Protein AF-A0A1N7SQS9-F1 (afdb_monomer)

Radius of gyration: 31.77 Å; Cα contacts (8 Å, |Δi|>4): 1; chains: 1; bounding box: 89×44×88 Å

Structure (mmCIF, N/CA/C/O backbone):
data_AF-A0A1N7SQS9-F1
#
_entry.id   AF-A0A1N7SQS9-F1
#
loop_
_atom_site.group_PDB
_atom_site.id
_atom_site.type_symbol
_atom_site.label_atom_id
_atom_site.label_alt_id
_atom_site.label_comp_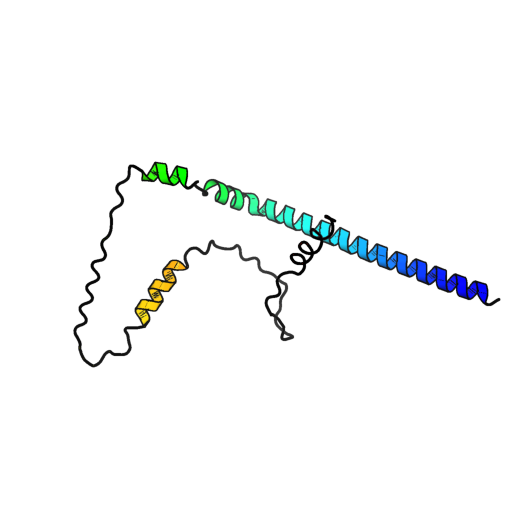id
_atom_site.label_asym_id
_atom_site.label_entity_id
_atom_site.label_seq_id
_atom_site.pdbx_PDB_ins_code
_atom_site.Cartn_x
_atom_site.Cartn_y
_atom_site.Cartn_z
_atom_site.occupancy
_atom_site.B_iso_or_equiv
_atom_site.auth_seq_id
_atom_site.auth_comp_id
_atom_site.auth_asym_id
_atom_site.auth_atom_id
_atom_site.pdbx_PDB_model_num
ATOM 1 N N . MET A 1 1 ? -30.488 -6.870 47.927 1.00 70.25 1 MET A N 1
ATOM 2 C CA . MET A 1 1 ? -29.745 -5.654 47.517 1.00 70.25 1 MET A CA 1
ATOM 3 C C . MET A 1 1 ? -28.521 -5.940 46.630 1.00 70.25 1 MET A C 1
ATOM 5 O O . MET A 1 1 ? -28.203 -5.108 45.796 1.00 70.25 1 MET A O 1
ATOM 9 N N . ASN A 1 2 ? -27.874 -7.112 46.713 1.00 85.62 2 ASN A N 1
ATOM 10 C CA . ASN A 1 2 ? -26.620 -7.387 45.982 1.00 85.62 2 ASN A CA 1
ATOM 11 C C . ASN A 1 2 ? -26.758 -7.688 44.471 1.00 85.62 2 ASN A C 1
ATOM 13 O O . ASN A 1 2 ? -25.789 -7.512 43.740 1.00 85.62 2 ASN A O 1
ATOM 17 N N . GLN A 1 3 ? -27.937 -8.098 43.983 1.00 90.88 3 GLN A N 1
ATOM 18 C CA . GLN A 1 3 ? -28.121 -8.464 42.565 1.00 90.88 3 GLN A CA 1
ATOM 19 C C . GLN A 1 3 ? -28.058 -7.272 41.594 1.00 90.88 3 GLN A C 1
ATOM 21 O O . GLN A 1 3 ? -27.537 -7.406 40.489 1.00 90.88 3 GLN A O 1
ATOM 26 N N . LEU A 1 4 ? -28.514 -6.089 42.017 1.00 93.19 4 LEU A N 1
ATOM 27 C CA . LEU A 1 4 ? -28.418 -4.867 41.207 1.00 93.19 4 LEU A CA 1
ATOM 28 C C . LEU A 1 4 ? -26.960 -4.463 40.955 1.00 93.19 4 LEU A C 1
ATOM 30 O O . LEU A 1 4 ? -26.598 -4.074 39.849 1.00 93.19 4 LEU A O 1
ATOM 34 N N . LEU A 1 5 ? -26.099 -4.603 41.967 1.00 94.12 5 LEU A N 1
ATOM 35 C CA . LEU A 1 5 ? -24.680 -4.269 41.844 1.00 94.12 5 LEU A CA 1
ATOM 36 C C . LEU A 1 5 ? -23.935 -5.244 40.928 1.00 94.12 5 LEU A C 1
ATOM 38 O O . LEU A 1 5 ? -23.046 -4.818 40.194 1.00 94.12 5 LEU A O 1
ATOM 42 N N . SER A 1 6 ? -24.279 -6.537 40.947 1.00 92.44 6 SER A N 1
ATOM 43 C CA . SER A 1 6 ? -23.692 -7.497 40.006 1.00 92.44 6 SER A CA 1
ATOM 44 C C . SER A 1 6 ? -24.125 -7.222 38.568 1.00 92.44 6 SER A C 1
ATOM 46 O O . SER A 1 6 ? -23.278 -7.265 37.683 1.00 92.44 6 SER A O 1
ATOM 48 N N . GLN A 1 7 ? -25.398 -6.875 38.346 1.00 92.94 7 GLN A N 1
ATOM 49 C CA . GLN A 1 7 ? -25.906 -6.525 37.015 1.00 92.94 7 GLN A CA 1
ATOM 50 C C . GLN A 1 7 ? -25.231 -5.264 36.471 1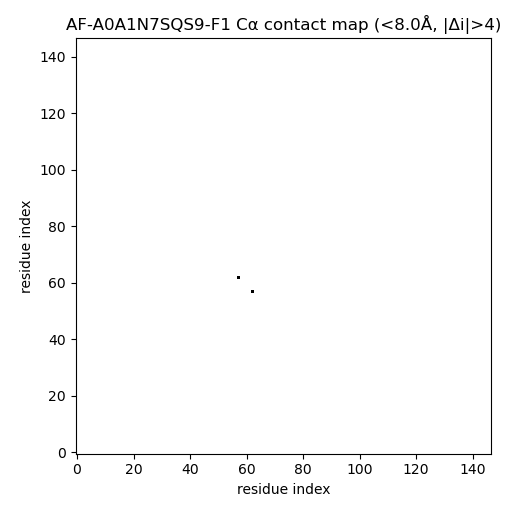.00 92.94 7 GLN A C 1
ATOM 52 O O . GLN A 1 7 ? -24.740 -5.251 35.350 1.00 92.94 7 GLN A O 1
ATOM 57 N N . LEU A 1 8 ? -25.107 -4.217 37.287 1.00 95.38 8 LEU A N 1
ATOM 58 C CA . LEU A 1 8 ? -24.442 -2.991 36.854 1.00 95.38 8 LEU A CA 1
ATOM 59 C C . LEU A 1 8 ? -22.968 -3.240 36.492 1.00 95.38 8 LEU A C 1
ATOM 61 O O . LEU A 1 8 ? -22.476 -2.723 35.492 1.00 95.38 8 LEU A O 1
ATOM 65 N N . LYS A 1 9 ? -22.271 -4.097 37.248 1.00 94.12 9 LYS A N 1
ATOM 66 C CA . LYS A 1 9 ? -20.904 -4.515 36.908 1.00 94.12 9 LYS A CA 1
ATOM 67 C C . LYS A 1 9 ? -20.851 -5.244 35.566 1.00 94.12 9 LYS A C 1
ATOM 69 O O . LYS A 1 9 ? -20.016 -4.889 34.741 1.00 94.12 9 LYS A O 1
ATOM 74 N N . THR A 1 10 ? -21.743 -6.201 35.308 1.00 95.94 10 THR A N 1
ATOM 75 C CA . THR A 1 10 ? -21.758 -6.906 34.017 1.00 95.94 10 THR A CA 1
ATOM 76 C C . THR A 1 10 ? -22.046 -5.961 32.854 1.00 95.94 10 THR A C 1
ATOM 78 O O . THR A 1 10 ? -21.322 -5.999 31.860 1.00 95.94 10 THR A O 1
ATOM 81 N N . GLU A 1 11 ? -23.007 -5.049 33.005 1.00 95.69 11 GLU A N 1
ATOM 82 C CA . GLU A 1 11 ? -23.332 -4.049 31.980 1.00 95.69 11 GLU A CA 1
ATOM 83 C C . GLU A 1 11 ? -22.138 -3.124 31.690 1.00 95.69 11 GLU A C 1
ATOM 85 O O . GLU A 1 11 ? -21.767 -2.926 30.534 1.00 95.69 11 GLU A O 1
ATOM 90 N N . THR A 1 12 ? -21.452 -2.621 32.724 1.00 97.12 12 THR A N 1
ATOM 91 C CA . THR A 1 12 ? -20.251 -1.781 32.529 1.00 97.12 12 THR A CA 1
ATOM 92 C C . THR A 1 12 ? -19.118 -2.529 31.826 1.00 97.12 12 THR A C 1
ATOM 94 O O . THR A 1 12 ? -18.466 -1.966 30.948 1.00 97.12 12 THR A O 1
ATOM 97 N N . THR A 1 13 ? -18.906 -3.812 32.141 1.00 96.94 13 THR A N 1
ATOM 98 C CA . THR A 1 13 ? -17.895 -4.627 31.449 1.00 96.94 13 THR A CA 1
ATOM 99 C C . THR A 1 13 ? -18.273 -4.921 29.998 1.00 96.94 13 THR A C 1
ATOM 101 O O . THR A 1 13 ? -17.408 -4.879 29.124 1.00 96.94 13 THR A O 1
ATOM 104 N N . ALA A 1 14 ? -19.556 -5.168 29.719 1.00 96.94 14 ALA A N 1
ATOM 105 C CA . ALA A 1 14 ? -20.051 -5.381 28.364 1.00 96.94 14 ALA A CA 1
ATOM 106 C C . ALA A 1 14 ? -19.885 -4.116 27.510 1.00 96.94 14 ALA A C 1
ATOM 108 O O . ALA A 1 14 ? -19.424 -4.195 26.369 1.00 96.94 14 ALA A O 1
ATOM 109 N N . LEU A 1 15 ? -20.179 -2.948 28.089 1.00 97.31 15 LEU A N 1
ATOM 110 C CA . LEU A 1 15 ? -19.967 -1.658 27.443 1.00 97.31 15 LEU A CA 1
ATOM 111 C C . LEU A 1 15 ? -18.484 -1.405 27.155 1.00 97.31 15 LEU A C 1
ATOM 113 O O . LEU A 1 15 ? -18.143 -1.034 26.033 1.00 97.31 15 LEU A O 1
ATOM 117 N N . GLN A 1 16 ? -17.599 -1.645 28.126 1.00 97.44 16 GLN A N 1
ATOM 118 C CA . GLN A 1 16 ? -16.161 -1.464 27.923 1.00 97.44 16 GLN A CA 1
ATOM 119 C C . GLN A 1 16 ? -15.647 -2.344 26.778 1.00 97.44 16 GLN A C 1
ATOM 121 O O . GLN A 1 16 ? -14.945 -1.871 25.887 1.00 97.44 16 GLN A O 1
ATOM 126 N N . LEU A 1 17 ? -16.083 -3.603 26.737 1.00 97.75 17 LEU A N 1
ATOM 127 C CA . LEU A 1 17 ? -15.722 -4.539 25.679 1.00 97.75 17 LEU A CA 1
ATOM 128 C C . LEU A 1 17 ? -16.246 -4.094 24.302 1.00 97.75 17 LEU A C 1
ATOM 130 O O . LEU A 1 17 ? -15.566 -4.279 23.291 1.00 97.75 17 LEU A O 1
ATOM 134 N N . ALA A 1 18 ? -17.438 -3.495 24.240 1.00 97.75 18 ALA A N 1
ATOM 135 C CA . ALA A 1 18 ? -17.975 -2.925 23.007 1.00 97.75 18 ALA A CA 1
ATOM 136 C C . ALA A 1 18 ? -17.167 -1.703 22.535 1.00 97.75 18 ALA A C 1
ATOM 138 O O . ALA A 1 18 ? -16.866 -1.594 21.344 1.00 97.75 18 ALA A O 1
ATOM 139 N N . ILE A 1 19 ? -16.764 -0.826 23.459 1.00 98.25 19 ILE A N 1
ATOM 140 C CA . ILE A 1 19 ? -15.915 0.338 23.169 1.00 98.25 19 ILE A CA 1
ATOM 141 C C . ILE A 1 19 ? -14.556 -0.116 22.634 1.00 98.25 19 ILE A C 1
ATOM 143 O O . ILE A 1 19 ? -14.115 0.377 21.597 1.00 98.25 19 ILE A O 1
ATOM 147 N N . ASP A 1 20 ? -13.919 -1.091 23.280 1.00 98.12 20 ASP A N 1
ATOM 148 C CA . ASP A 1 20 ? -12.607 -1.589 22.866 1.00 98.12 20 ASP A CA 1
ATOM 149 C C . ASP A 1 20 ? -12.656 -2.186 21.452 1.00 98.12 20 ASP A C 1
ATOM 151 O O . ASP A 1 20 ? -11.792 -1.900 20.617 1.00 98.12 20 ASP A O 1
ATOM 155 N N . LYS A 1 21 ? -13.715 -2.947 21.137 1.00 98.12 21 LYS A N 1
ATOM 156 C CA . LYS A 1 21 ? -13.961 -3.473 19.784 1.00 98.12 21 LYS A CA 1
ATOM 157 C C . LYS A 1 21 ? -14.160 -2.363 18.757 1.00 98.12 21 LYS A C 1
ATOM 159 O O . LYS A 1 21 ? -13.592 -2.434 17.668 1.00 98.12 21 LYS A O 1
ATOM 164 N N . TYR A 1 22 ? -14.948 -1.344 19.092 1.00 98.19 22 TYR A N 1
ATOM 165 C CA . TYR A 1 22 ? -15.185 -0.210 18.204 1.00 98.19 22 TYR A CA 1
ATOM 166 C C . TYR A 1 22 ? -13.893 0.560 17.922 1.00 98.19 22 TYR A C 1
ATOM 168 O O . TYR A 1 22 ? -13.568 0.827 16.767 1.00 98.19 22 TYR A O 1
ATOM 176 N N . VAL A 1 23 ? -13.114 0.866 18.962 1.00 98.19 23 VAL A N 1
ATOM 177 C CA . VAL A 1 23 ? -11.842 1.582 18.827 1.00 98.19 23 VAL A CA 1
ATOM 178 C C . VAL A 1 23 ? -10.837 0.766 18.013 1.00 98.19 23 VAL A C 1
ATOM 180 O O . VAL A 1 23 ? -10.132 1.340 17.183 1.00 98.19 23 VAL A O 1
ATOM 183 N N . ALA A 1 24 ? -10.775 -0.555 18.205 1.00 98.00 24 ALA A N 1
ATOM 184 C CA . ALA A 1 24 ? -9.933 -1.432 17.394 1.00 98.00 24 ALA A CA 1
ATOM 185 C C . ALA A 1 24 ? -10.330 -1.384 15.908 1.00 98.00 24 ALA A C 1
ATOM 187 O O . ALA A 1 24 ? -9.487 -1.105 15.056 1.00 98.00 24 ALA A O 1
ATOM 188 N N . ALA A 1 25 ? -11.620 -1.546 15.600 1.00 97.88 25 ALA A N 1
ATOM 189 C CA . ALA A 1 25 ? -12.119 -1.484 14.227 1.00 97.88 25 ALA A CA 1
ATOM 190 C C . ALA A 1 25 ? -11.904 -0.103 13.578 1.00 97.88 25 ALA A C 1
ATOM 192 O O . ALA A 1 25 ? -11.536 -0.014 12.406 1.00 97.88 25 ALA A O 1
ATOM 193 N N . ALA A 1 26 ? -12.089 0.979 14.338 1.00 98.06 26 ALA A N 1
ATOM 194 C CA . ALA A 1 26 ? -11.857 2.338 13.863 1.00 98.06 26 ALA A CA 1
ATOM 195 C C . ALA A 1 26 ? -10.377 2.572 13.525 1.00 98.06 26 ALA A C 1
ATOM 197 O O . ALA A 1 26 ? -10.066 3.113 12.463 1.00 98.06 26 ALA A O 1
ATOM 198 N N . LYS A 1 27 ? -9.453 2.120 14.384 1.00 98.12 27 LYS A N 1
ATOM 199 C CA . LYS A 1 27 ? -8.007 2.195 14.121 1.00 98.12 27 LYS A CA 1
ATOM 200 C C . LYS A 1 27 ? -7.631 1.450 12.843 1.00 98.12 27 LYS A C 1
ATOM 202 O O . LYS A 1 27 ? -6.920 2.012 12.012 1.00 98.12 27 LYS A O 1
ATOM 207 N N . ASP A 1 28 ? -8.154 0.242 12.656 1.00 97.94 28 ASP A N 1
ATOM 208 C CA . ASP A 1 28 ? -7.906 -0.547 11.447 1.00 97.94 28 ASP A CA 1
ATOM 209 C C . ASP A 1 28 ? -8.454 0.141 10.191 1.00 97.94 28 ASP A C 1
ATOM 211 O O . ASP A 1 28 ? -7.796 0.154 9.149 1.00 97.94 28 ASP A O 1
ATOM 215 N N . HIS A 1 29 ? -9.644 0.743 10.276 1.00 97.94 29 HIS A N 1
ATOM 216 C CA . HIS A 1 29 ? -10.239 1.488 9.169 1.00 97.94 29 HIS A CA 1
ATOM 217 C C . HIS A 1 29 ? -9.379 2.696 8.778 1.00 97.94 29 HIS A C 1
ATOM 219 O O . HIS A 1 29 ? -9.004 2.832 7.615 1.00 97.94 29 HIS A O 1
ATOM 225 N N . PHE A 1 30 ? -9.019 3.554 9.736 1.00 97.94 30 PHE A N 1
ATOM 226 C CA . PHE A 1 30 ? -8.201 4.735 9.448 1.00 97.94 30 PHE A CA 1
ATOM 227 C C . PHE A 1 30 ? -6.781 4.375 9.004 1.00 97.94 30 PHE A C 1
ATOM 229 O O . PHE A 1 30 ? -6.228 5.069 8.153 1.00 97.94 30 PHE A O 1
ATOM 236 N N . GLY A 1 31 ? -6.218 3.270 9.503 1.00 97.56 31 GLY A N 1
ATOM 237 C CA . GLY A 1 31 ? -4.961 2.721 8.996 1.00 97.56 31 GLY A CA 1
ATOM 238 C C . GLY A 1 31 ? -5.048 2.394 7.504 1.00 97.56 31 GLY A C 1
ATOM 239 O O . GLY A 1 31 ? -4.244 2.888 6.718 1.00 97.56 31 GLY A O 1
ATOM 240 N N . LYS A 1 32 ? -6.089 1.658 7.093 1.00 97.69 32 LYS A N 1
ATOM 241 C CA . LYS A 1 32 ? -6.323 1.321 5.679 1.00 97.69 32 LYS A CA 1
ATOM 242 C C . LYS A 1 32 ? -6.546 2.556 4.808 1.00 97.69 32 LYS A C 1
ATOM 244 O O . LYS A 1 32 ? -6.023 2.605 3.701 1.00 97.69 32 LYS A O 1
ATOM 249 N N . VAL A 1 33 ? -7.295 3.551 5.290 1.00 98.12 33 VAL A N 1
ATOM 250 C CA . VAL A 1 33 ? -7.497 4.808 4.548 1.00 98.12 33 VAL A CA 1
ATOM 251 C C . VAL A 1 33 ? -6.168 5.536 4.346 1.00 98.12 33 VAL A C 1
ATOM 253 O O . VAL A 1 33 ? -5.853 5.918 3.223 1.00 98.12 33 VAL A O 1
ATOM 256 N N . ALA A 1 34 ? -5.350 5.654 5.395 1.00 97.94 34 ALA A N 1
ATOM 257 C CA . ALA A 1 34 ? -4.038 6.287 5.293 1.00 97.94 34 ALA A CA 1
ATOM 258 C C . ALA A 1 34 ? -3.108 5.547 4.318 1.00 97.94 34 ALA A C 1
ATOM 260 O O . ALA A 1 34 ? -2.373 6.185 3.564 1.00 97.94 34 ALA A O 1
ATOM 261 N N . ASP A 1 35 ? -3.147 4.214 4.296 1.00 97.19 35 ASP A N 1
ATOM 262 C CA . ASP A 1 35 ? -2.356 3.416 3.357 1.00 97.19 35 ASP A CA 1
ATOM 263 C C . ASP A 1 35 ? -2.832 3.589 1.907 1.00 97.19 35 ASP A C 1
ATOM 265 O O . ASP A 1 35 ? -2.008 3.733 1.002 1.00 97.19 35 ASP A O 1
ATOM 269 N N . ILE A 1 36 ? -4.146 3.664 1.676 1.00 97.50 36 ILE A N 1
ATOM 270 C CA . ILE A 1 36 ? -4.710 3.987 0.357 1.00 97.50 36 ILE A CA 1
ATOM 271 C C . ILE A 1 36 ? -4.254 5.375 -0.098 1.00 97.50 36 ILE A C 1
ATOM 273 O O . ILE A 1 36 ? -3.845 5.542 -1.247 1.00 97.50 36 ILE A O 1
ATOM 277 N N . ASP A 1 37 ? -4.291 6.370 0.784 1.00 97.75 37 ASP A N 1
ATOM 278 C CA . ASP A 1 37 ? -3.890 7.731 0.433 1.00 97.75 37 ASP A CA 1
ATOM 279 C C . ASP A 1 37 ? -2.387 7.834 0.152 1.00 97.75 37 ASP A C 1
ATOM 281 O O . ASP A 1 37 ? -1.986 8.509 -0.798 1.00 97.75 37 ASP A O 1
ATOM 285 N N . ARG A 1 38 ? -1.549 7.085 0.879 1.00 96.50 38 ARG A N 1
ATOM 286 C CA . ARG A 1 38 ? -0.120 6.943 0.553 1.00 96.50 38 ARG A CA 1
ATOM 287 C C . ARG A 1 38 ? 0.094 6.342 -0.832 1.00 96.50 38 ARG A C 1
ATOM 289 O O . ARG A 1 38 ? 0.902 6.872 -1.588 1.00 96.50 38 ARG A O 1
ATOM 296 N N . LEU A 1 39 ? -0.633 5.278 -1.185 1.00 96.31 39 LEU A N 1
ATOM 297 C CA . LEU A 1 39 ? -0.547 4.670 -2.518 1.00 96.31 39 LEU A CA 1
ATOM 298 C C . LEU A 1 39 ? -0.983 5.650 -3.610 1.00 96.31 39 LEU A C 1
ATOM 300 O O . LEU A 1 39 ? -0.326 5.752 -4.643 1.00 96.31 39 LEU A O 1
ATOM 304 N N . ARG A 1 40 ? -2.053 6.413 -3.371 1.00 96.88 40 ARG A N 1
ATOM 305 C CA . ARG A 1 40 ? -2.525 7.443 -4.305 1.00 96.88 40 ARG A CA 1
ATOM 306 C C . ARG A 1 40 ? -1.474 8.521 -4.543 1.00 96.88 40 ARG A C 1
ATOM 308 O O . ARG A 1 40 ? -1.227 8.869 -5.694 1.00 96.88 40 ARG A O 1
ATOM 315 N N . ILE A 1 41 ? -0.852 9.027 -3.478 1.00 97.56 41 ILE A N 1
ATOM 316 C CA . ILE A 1 41 ? 0.226 10.018 -3.582 1.00 97.56 41 ILE A CA 1
ATOM 317 C C . ILE A 1 41 ? 1.425 9.413 -4.316 1.00 97.56 41 ILE A C 1
ATOM 319 O O . ILE A 1 41 ? 1.912 10.012 -5.267 1.00 97.56 41 ILE A O 1
ATOM 323 N N . HIS A 1 42 ? 1.839 8.194 -3.960 1.00 96.94 42 HIS A N 1
ATOM 324 C CA . HIS A 1 42 ? 2.966 7.523 -4.603 1.00 96.94 42 HIS A CA 1
ATOM 325 C C . HIS A 1 42 ? 2.767 7.371 -6.113 1.00 96.94 42 HIS A C 1
ATOM 327 O O . HIS A 1 42 ? 3.646 7.744 -6.888 1.00 96.94 42 HIS A O 1
ATOM 333 N N . VAL A 1 43 ? 1.598 6.887 -6.540 1.00 95.94 43 VAL A N 1
ATOM 334 C CA . VAL A 1 43 ? 1.277 6.746 -7.965 1.00 95.94 43 VAL A CA 1
ATOM 335 C C . VAL A 1 43 ? 1.237 8.105 -8.654 1.00 95.94 43 VAL A C 1
ATOM 337 O O . VAL A 1 43 ? 1.758 8.232 -9.757 1.00 95.94 43 VAL A O 1
ATOM 340 N N . LYS A 1 44 ? 0.663 9.129 -8.014 1.00 96.81 44 LYS A N 1
ATOM 341 C CA . LYS A 1 44 ? 0.595 10.482 -8.575 1.00 96.81 44 LYS A CA 1
ATOM 342 C C . LYS A 1 44 ? 1.986 11.085 -8.783 1.00 96.81 44 LYS A C 1
ATOM 344 O O . LYS A 1 44 ? 2.260 11.595 -9.865 1.00 96.81 44 LYS A O 1
ATOM 349 N N . ASP A 1 45 ? 2.853 10.997 -7.780 1.00 96.38 45 ASP A N 1
ATOM 350 C CA . ASP A 1 45 ? 4.197 11.578 -7.824 1.00 96.38 45 ASP A CA 1
ATOM 351 C C . ASP A 1 45 ? 5.129 10.803 -8.769 1.00 96.38 45 ASP A C 1
ATOM 353 O O . ASP A 1 45 ? 6.074 11.371 -9.311 1.00 96.38 45 ASP A O 1
ATOM 357 N N . ASN A 1 46 ? 4.847 9.515 -9.010 1.00 95.25 46 ASN A N 1
ATOM 358 C CA . ASN A 1 46 ? 5.691 8.636 -9.824 1.00 95.25 46 ASN A CA 1
ATOM 359 C C . ASN A 1 46 ? 5.082 8.252 -11.181 1.00 95.25 46 ASN A C 1
ATOM 361 O O . ASN A 1 46 ? 5.651 7.422 -11.890 1.00 95.25 46 ASN A O 1
ATOM 365 N N . ILE A 1 47 ? 3.965 8.865 -11.591 1.00 94.56 47 ILE A N 1
ATOM 366 C CA . ILE A 1 47 ? 3.268 8.475 -12.825 1.00 94.56 47 ILE A CA 1
ATOM 367 C C . ILE A 1 47 ? 4.164 8.604 -14.060 1.00 94.56 47 ILE A C 1
ATOM 369 O O . ILE A 1 47 ? 4.153 7.727 -14.918 1.00 94.56 47 ILE A O 1
ATOM 373 N N . ILE A 1 48 ? 4.998 9.647 -14.126 1.00 93.56 48 ILE A N 1
ATOM 374 C CA . ILE A 1 48 ? 5.918 9.864 -15.249 1.00 93.56 48 ILE A CA 1
ATOM 375 C C . ILE A 1 48 ? 6.974 8.757 -15.321 1.00 93.56 48 ILE A C 1
ATOM 377 O O . ILE A 1 48 ? 7.247 8.266 -16.414 1.00 93.56 48 ILE A O 1
ATOM 381 N N . TYR A 1 49 ? 7.512 8.310 -14.183 1.00 92.62 49 TYR A N 1
ATOM 382 C CA . TYR A 1 49 ? 8.483 7.212 -14.150 1.00 92.62 49 TYR A CA 1
ATOM 383 C C . TYR A 1 49 ? 7.866 5.901 -14.635 1.00 92.62 49 TYR A C 1
ATOM 385 O O . TYR A 1 49 ? 8.484 5.184 -15.420 1.00 92.62 49 TYR A O 1
ATOM 393 N N . TYR A 1 50 ? 6.627 5.608 -14.236 1.00 93.12 50 TYR A N 1
ATOM 394 C CA . TYR A 1 50 ? 5.924 4.426 -14.733 1.00 93.12 50 TYR A CA 1
ATOM 395 C C . TYR A 1 50 ? 5.643 4.507 -16.232 1.00 93.12 50 TYR A C 1
ATOM 397 O O . TYR A 1 50 ? 5.851 3.526 -16.940 1.00 93.12 50 TYR A O 1
ATOM 405 N N . MET A 1 51 ? 5.235 5.672 -16.739 1.00 91.06 51 MET A N 1
ATOM 406 C CA . MET A 1 51 ? 5.006 5.859 -18.175 1.00 91.06 51 MET A CA 1
ATOM 407 C C . MET A 1 51 ? 6.297 5.684 -18.978 1.00 91.06 51 MET A C 1
ATOM 409 O O . MET A 1 51 ? 6.305 4.960 -19.968 1.00 91.06 51 MET A O 1
ATOM 413 N N . GLN A 1 52 ? 7.408 6.264 -18.520 1.00 91.50 52 GLN A N 1
ATOM 414 C CA . GLN A 1 52 ? 8.720 6.073 -19.143 1.00 91.50 52 GLN A CA 1
ATOM 415 C C . GLN A 1 52 ? 9.161 4.605 -19.120 1.00 91.50 52 GLN A C 1
ATOM 417 O O . GLN A 1 52 ? 9.691 4.116 -20.115 1.00 91.50 52 GLN A O 1
ATOM 422 N N . ALA A 1 53 ? 8.910 3.876 -18.030 1.00 91.38 53 ALA A N 1
ATOM 423 C CA . ALA A 1 53 ? 9.229 2.452 -17.946 1.00 91.38 53 ALA A CA 1
ATOM 424 C C . ALA A 1 53 ? 8.397 1.618 -18.934 1.00 91.38 53 ALA A C 1
ATOM 426 O O . ALA A 1 53 ? 8.934 0.738 -19.596 1.00 91.38 53 ALA A O 1
ATOM 427 N N . ILE A 1 54 ? 7.108 1.930 -19.096 1.00 88.69 54 ILE A N 1
ATOM 428 C CA . ILE A 1 54 ? 6.238 1.260 -20.074 1.00 88.69 54 ILE A CA 1
ATOM 429 C C . ILE A 1 54 ? 6.679 1.586 -21.502 1.00 88.69 54 ILE A C 1
ATOM 431 O O . ILE A 1 54 ? 6.720 0.703 -22.349 1.00 88.69 54 ILE A O 1
ATOM 435 N N . TRP A 1 55 ? 7.034 2.838 -21.782 1.00 88.44 55 TRP A N 1
ATOM 436 C CA . TRP A 1 55 ? 7.436 3.255 -23.127 1.00 88.44 55 TRP A CA 1
ATOM 437 C C . TRP A 1 55 ? 8.830 2.783 -23.527 1.00 88.44 55 TRP A C 1
ATOM 439 O O . TRP A 1 55 ? 9.093 2.597 -24.710 1.00 88.44 55 TRP A O 1
ATOM 449 N N . THR A 1 56 ? 9.725 2.580 -22.564 1.00 86.50 56 THR A N 1
ATOM 450 C CA . THR A 1 56 ? 11.037 1.965 -22.816 1.00 86.50 56 THR A CA 1
ATOM 451 C C . THR A 1 56 ? 10.964 0.440 -22.859 1.00 86.50 56 THR A C 1
ATOM 453 O O . THR A 1 56 ? 11.899 -0.199 -23.347 1.00 86.50 56 THR A O 1
ATOM 456 N N . TYR A 1 57 ? 9.866 -0.155 -22.384 1.00 89.44 57 TYR A N 1
ATOM 457 C CA . TYR A 1 57 ? 9.653 -1.590 -22.454 1.00 89.44 57 TYR A CA 1
ATOM 458 C C . TYR A 1 57 ? 9.347 -2.017 -23.890 1.00 89.44 57 TYR A C 1
ATOM 460 O O . TYR A 1 57 ? 8.243 -1.857 -24.405 1.00 89.44 57 TYR A O 1
ATOM 468 N N . GLU A 1 58 ? 10.353 -2.587 -24.537 1.00 86.62 58 GLU A N 1
ATOM 469 C CA . GLU A 1 58 ? 10.223 -3.179 -25.858 1.00 86.62 58 GLU A CA 1
ATOM 470 C C . GLU A 1 58 ? 9.875 -4.673 -25.740 1.00 86.62 58 GLU A C 1
ATOM 472 O O . GLU A 1 58 ? 10.643 -5.425 -25.124 1.00 86.62 58 GLU A O 1
ATOM 477 N N . PRO A 1 59 ? 8.769 -5.138 -26.351 1.00 86.88 59 PRO A N 1
ATOM 478 C CA . PRO A 1 59 ? 8.458 -6.558 -26.438 1.00 86.88 59 PRO A CA 1
ATOM 479 C C . PRO A 1 59 ? 9.585 -7.336 -27.140 1.00 86.88 59 PRO A C 1
ATOM 481 O O . PRO A 1 59 ? 10.144 -6.853 -28.130 1.00 86.88 59 PRO A O 1
ATOM 484 N N . PRO A 1 60 ? 9.910 -8.559 -26.686 1.00 80.56 60 PRO A N 1
ATOM 485 C CA . PRO A 1 60 ? 10.994 -9.357 -27.264 1.00 80.56 60 PRO A CA 1
ATOM 486 C C . PRO A 1 60 ? 10.796 -9.626 -28.764 1.00 80.56 60 PRO A C 1
ATOM 488 O O . PRO A 1 60 ? 11.772 -9.630 -29.510 1.00 80.56 60 PRO A O 1
ATOM 491 N N . ASP A 1 61 ? 9.549 -9.750 -29.218 1.00 87.75 61 ASP A N 1
ATOM 492 C CA . ASP A 1 61 ? 9.216 -9.971 -30.628 1.00 87.75 61 ASP A CA 1
ATOM 493 C C . ASP A 1 61 ? 9.556 -8.749 -31.495 1.00 87.75 61 ASP A C 1
ATOM 495 O O . ASP A 1 61 ? 10.136 -8.879 -32.571 1.00 87.75 61 ASP A O 1
ATOM 499 N N . GLN A 1 62 ? 9.283 -7.537 -31.000 1.00 86.94 62 GLN A N 1
ATOM 500 C CA . GLN A 1 62 ? 9.653 -6.295 -31.687 1.00 86.94 62 GLN A CA 1
ATOM 501 C C . GLN A 1 62 ? 11.176 -6.142 -31.775 1.00 86.94 62 GLN A C 1
ATOM 503 O O . GLN A 1 62 ? 11.711 -5.761 -32.820 1.00 86.94 62 GLN A O 1
ATOM 508 N N . ARG A 1 63 ? 11.886 -6.511 -30.702 1.00 85.81 63 ARG A N 1
ATOM 509 C CA . ARG A 1 63 ? 13.349 -6.551 -30.691 1.00 85.81 63 ARG A CA 1
ATOM 510 C C . ARG A 1 63 ? 13.891 -7.558 -31.709 1.00 85.81 63 ARG A C 1
ATOM 512 O O . ARG A 1 63 ? 14.850 -7.233 -32.406 1.00 85.81 63 ARG A O 1
ATOM 519 N N . TYR A 1 64 ? 13.288 -8.744 -31.801 1.00 86.00 64 TYR A N 1
ATOM 520 C CA . TYR A 1 64 ? 13.668 -9.787 -32.755 1.00 86.00 64 TYR A CA 1
ATOM 521 C C . TYR A 1 64 ? 13.537 -9.302 -34.199 1.00 86.00 64 TYR A C 1
ATOM 523 O O . TYR A 1 64 ? 14.505 -9.384 -34.948 1.00 86.00 64 TYR A O 1
ATOM 531 N N . PHE A 1 65 ? 12.400 -8.706 -34.574 1.00 87.88 65 PHE A N 1
ATOM 532 C CA . PHE A 1 65 ? 12.209 -8.199 -35.937 1.00 87.88 65 PHE A CA 1
ATOM 533 C C . PHE A 1 65 ? 13.208 -7.108 -36.314 1.00 87.88 65 PHE A C 1
ATOM 535 O O . PHE A 1 65 ? 13.640 -7.045 -37.461 1.00 87.88 65 PHE A O 1
ATOM 542 N N . ARG A 1 66 ? 13.625 -6.278 -35.353 1.00 87.25 66 ARG A N 1
ATOM 543 C CA . ARG A 1 66 ? 14.657 -5.265 -35.595 1.00 87.25 66 ARG A CA 1
ATOM 544 C C . ARG A 1 66 ? 16.042 -5.875 -35.835 1.00 87.25 66 ARG A C 1
ATOM 546 O O . ARG A 1 66 ? 16.820 -5.299 -36.582 1.00 87.25 66 ARG A O 1
ATOM 553 N N . LEU A 1 67 ? 16.363 -6.993 -35.186 1.00 89.38 67 LEU A N 1
ATOM 554 C CA . LEU A 1 67 ? 17.667 -7.664 -35.281 1.00 89.38 67 LEU A CA 1
ATOM 555 C C . LEU A 1 67 ? 17.729 -8.729 -36.381 1.00 89.38 67 LEU A C 1
ATOM 557 O O . LEU A 1 67 ? 18.820 -9.181 -36.701 1.00 89.38 67 LEU A O 1
ATOM 561 N N . TYR A 1 68 ? 16.588 -9.135 -36.938 1.00 90.31 68 TYR A N 1
ATOM 562 C CA . TYR A 1 68 ? 16.498 -10.270 -37.857 1.00 90.31 68 TYR A CA 1
ATOM 563 C C . TYR A 1 68 ? 17.384 -10.127 -39.104 1.00 90.31 68 TYR A C 1
ATOM 565 O O . TYR A 1 68 ? 17.943 -11.117 -39.559 1.00 90.31 68 TYR A O 1
ATOM 573 N N . ASP A 1 69 ? 17.529 -8.906 -39.622 1.00 88.94 69 ASP A N 1
ATOM 574 C CA . ASP A 1 69 ? 18.274 -8.616 -40.858 1.00 88.94 69 ASP A CA 1
ATOM 575 C C . ASP A 1 69 ? 19.607 -7.887 -40.590 1.00 88.94 69 ASP A C 1
ATOM 577 O O . ASP A 1 69 ? 20.201 -7.282 -41.479 1.00 88.94 69 ASP A O 1
ATOM 581 N N . ILE A 1 70 ? 20.060 -7.881 -39.330 1.00 90.75 70 ILE A N 1
ATOM 582 C CA . ILE A 1 70 ? 21.311 -7.238 -38.920 1.00 90.75 70 ILE A CA 1
ATOM 583 C C . ILE A 1 70 ? 22.341 -8.325 -38.609 1.00 90.75 70 ILE A C 1
ATOM 585 O O . ILE A 1 70 ? 22.210 -9.048 -37.621 1.00 90.75 70 ILE A O 1
ATOM 589 N N . ASP A 1 71 ? 23.409 -8.387 -39.406 1.00 87.06 71 ASP A N 1
ATOM 590 C CA . ASP A 1 71 ? 24.559 -9.250 -39.130 1.00 87.06 71 ASP A CA 1
ATOM 591 C C . ASP A 1 71 ? 25.269 -8.799 -37.844 1.00 87.06 71 ASP A C 1
ATOM 593 O O . ASP A 1 71 ? 25.866 -7.720 -37.771 1.00 87.06 71 ASP A O 1
ATOM 597 N N . VAL A 1 72 ? 25.204 -9.632 -36.802 1.00 81.75 72 VAL A N 1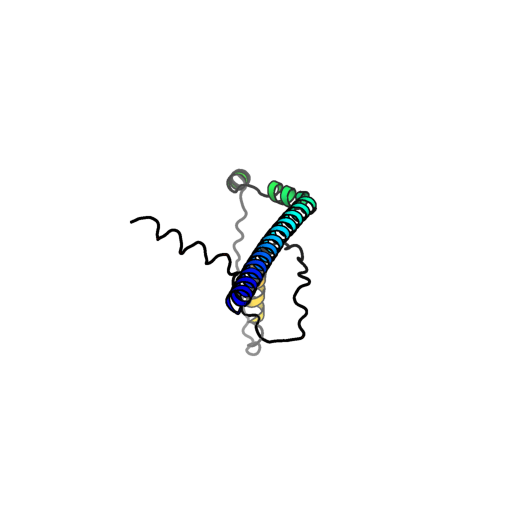
ATOM 598 C CA . VAL A 1 72 ? 25.867 -9.358 -35.522 1.00 81.75 72 VAL A CA 1
ATOM 599 C C . VAL A 1 72 ? 27.318 -9.845 -35.595 1.00 81.75 72 VAL A C 1
ATOM 601 O O . VAL A 1 72 ? 27.544 -11.044 -35.786 1.00 81.75 72 VAL A O 1
ATOM 604 N N . PRO A 1 73 ? 28.325 -8.967 -35.416 1.00 84.56 73 PRO A N 1
ATOM 605 C CA . PRO A 1 73 ? 29.720 -9.382 -35.438 1.00 84.56 73 PRO A CA 1
ATOM 606 C C . PRO A 1 73 ? 30.007 -10.317 -34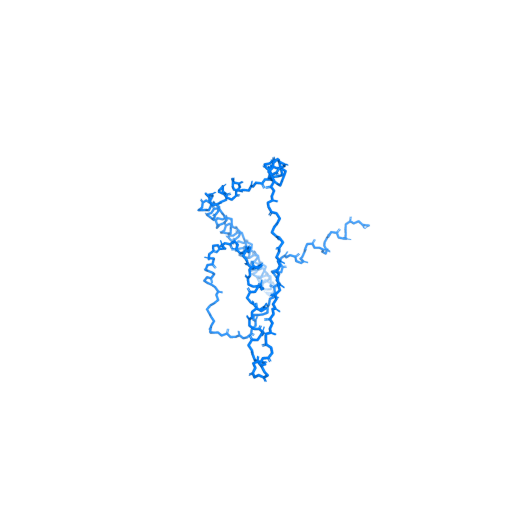.259 1.00 84.56 73 PRO A C 1
ATOM 608 O O . PRO A 1 73 ? 29.881 -9.945 -33.091 1.00 84.56 73 PRO A O 1
ATOM 611 N N . VAL A 1 74 ? 30.403 -11.550 -34.571 1.00 81.81 74 VAL A N 1
ATOM 612 C CA . VAL A 1 74 ? 30.803 -12.539 -33.570 1.00 81.81 74 VAL A CA 1
ATOM 613 C C . VAL A 1 74 ? 32.256 -12.275 -33.193 1.00 81.81 74 VAL A C 1
ATOM 615 O O . VAL A 1 74 ? 33.176 -12.558 -33.960 1.00 81.81 74 VAL A O 1
ATOM 618 N N . PHE A 1 75 ? 32.480 -11.723 -32.003 1.00 80.50 75 PHE A N 1
ATOM 619 C CA . PHE A 1 75 ? 33.829 -11.543 -31.477 1.00 80.50 75 PHE A CA 1
ATOM 620 C C . PHE A 1 75 ? 34.344 -12.877 -30.924 1.00 80.50 75 PHE A C 1
ATOM 622 O O . PHE A 1 75 ? 33.949 -13.313 -29.844 1.00 80.50 75 PHE A O 1
ATOM 629 N N . SER A 1 76 ? 35.242 -13.544 -31.652 1.00 76.06 76 SER A N 1
ATOM 630 C CA . SER A 1 76 ? 36.009 -14.659 -31.095 1.00 76.06 76 SER A CA 1
ATOM 631 C C . SER A 1 76 ? 37.106 -14.099 -30.189 1.00 76.06 76 SER A C 1
ATOM 633 O O . SER A 1 76 ? 38.097 -13.550 -30.675 1.00 76.06 76 SER A O 1
ATOM 635 N N . HIS A 1 77 ? 36.952 -14.221 -28.872 1.00 70.38 77 HIS A N 1
ATOM 636 C CA . HIS A 1 77 ? 38.036 -13.909 -27.945 1.00 70.38 77 HIS A CA 1
ATOM 637 C C . HIS A 1 77 ? 39.150 -14.957 -28.093 1.00 70.38 77 HIS A C 1
ATOM 639 O O . HIS A 1 77 ? 39.050 -16.060 -27.560 1.00 70.38 77 HIS A O 1
ATOM 645 N N . GLN A 1 78 ? 40.224 -14.625 -28.816 1.00 62.03 78 GLN A N 1
ATOM 646 C CA . GLN A 1 78 ? 41.480 -15.375 -28.741 1.00 62.03 78 GLN A CA 1
ATOM 647 C C . GLN A 1 78 ? 42.238 -14.930 -27.491 1.00 62.03 78 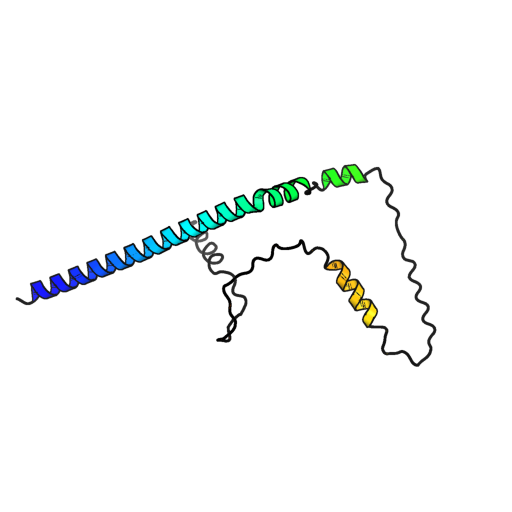GLN A C 1
ATOM 649 O O . GLN A 1 78 ? 43.144 -14.102 -27.538 1.00 62.03 78 GLN A O 1
ATOM 654 N N . THR A 1 79 ? 41.835 -15.464 -26.342 1.00 60.91 79 THR A N 1
ATOM 655 C CA . THR A 1 79 ? 42.557 -15.263 -25.086 1.00 60.91 79 THR A CA 1
ATOM 656 C C . THR A 1 79 ? 43.717 -16.256 -25.021 1.00 60.91 79 THR A C 1
ATOM 658 O O . THR A 1 79 ? 43.640 -17.275 -24.342 1.00 60.91 79 THR A O 1
ATOM 661 N N . THR A 1 80 ? 44.803 -15.991 -25.748 1.00 53.84 80 THR A N 1
ATOM 662 C CA . THR A 1 80 ? 46.085 -16.663 -25.496 1.00 53.84 80 THR A CA 1
ATOM 663 C C . THR A 1 80 ? 46.844 -15.867 -24.444 1.00 53.84 80 THR A C 1
ATOM 665 O O . THR A 1 80 ? 47.517 -14.886 -24.754 1.00 53.84 80 THR A O 1
ATOM 668 N N . VAL A 1 81 ? 46.716 -16.273 -23.180 1.00 61.03 81 VAL A N 1
ATOM 669 C CA . VAL A 1 81 ? 47.564 -15.766 -22.095 1.00 61.03 81 VAL A CA 1
ATOM 670 C C . VAL A 1 81 ? 48.855 -16.577 -22.110 1.00 61.03 81 VAL A C 1
ATOM 672 O O . VAL A 1 81 ? 48.918 -17.673 -21.559 1.00 61.03 81 VAL A O 1
ATOM 675 N N . SER A 1 82 ? 49.893 -16.059 -22.760 1.00 57.06 82 SER A N 1
ATOM 676 C CA . SER A 1 82 ? 51.248 -16.581 -22.588 1.00 57.06 82 SER A CA 1
ATOM 677 C C . SER A 1 82 ? 51.838 -15.984 -21.312 1.00 57.06 82 SER A C 1
ATOM 679 O O . SER A 1 82 ? 52.346 -14.862 -21.320 1.00 57.06 82 SER A O 1
ATOM 681 N N . VAL A 1 83 ? 51.743 -16.719 -20.204 1.00 59.59 83 VAL A N 1
ATOM 682 C CA . VAL A 1 83 ? 52.496 -16.405 -18.986 1.00 59.59 83 VAL A CA 1
ATOM 683 C C . VAL A 1 83 ? 53.934 -16.856 -19.221 1.00 59.59 83 VAL A C 1
ATOM 685 O O . VAL A 1 83 ? 54.206 -18.054 -19.272 1.00 59.59 83 VAL A O 1
ATOM 688 N N . ALA A 1 84 ? 54.857 -15.910 -19.394 1.00 57.75 84 ALA A N 1
ATOM 689 C CA . ALA A 1 84 ? 56.272 -16.203 -19.218 1.00 57.75 84 ALA A CA 1
ATOM 690 C C . ALA A 1 84 ? 56.474 -16.519 -17.732 1.00 57.75 84 ALA A C 1
ATOM 692 O O . ALA A 1 84 ? 56.225 -15.673 -16.872 1.00 57.75 84 ALA A O 1
ATOM 693 N N . ALA A 1 85 ? 56.812 -17.771 -17.434 1.00 51.78 85 ALA A N 1
ATOM 694 C CA . ALA A 1 85 ? 57.063 -18.229 -16.080 1.00 51.78 85 ALA A CA 1
ATOM 695 C C . ALA A 1 85 ? 58.397 -17.653 -15.587 1.00 51.78 85 ALA A C 1
ATOM 697 O O . ALA A 1 85 ? 59.432 -18.299 -15.700 1.00 51.78 85 ALA A O 1
ATOM 698 N N . ASP A 1 86 ? 58.355 -16.443 -15.035 1.00 49.22 86 ASP A N 1
ATOM 699 C CA . ASP A 1 86 ? 59.318 -16.043 -14.017 1.00 49.22 86 ASP A CA 1
ATOM 700 C C . ASP A 1 86 ? 58.792 -16.551 -12.669 1.00 49.22 86 ASP A C 1
ATOM 702 O O . ASP A 1 86 ? 57.699 -16.190 -12.223 1.00 49.22 86 ASP A O 1
ATOM 706 N N . GLU A 1 87 ? 59.571 -17.419 -12.024 1.00 57.34 87 GLU A N 1
ATOM 707 C CA . GLU A 1 87 ? 59.225 -18.216 -10.834 1.00 57.34 87 GLU A CA 1
ATOM 708 C C . GLU A 1 87 ? 58.950 -17.399 -9.547 1.00 57.34 87 GLU A C 1
ATOM 710 O O . GLU A 1 87 ? 58.963 -17.941 -8.445 1.00 57.34 87 GLU A O 1
ATOM 715 N N . SER A 1 88 ? 58.673 -16.094 -9.640 1.00 54.03 88 SER A N 1
ATOM 716 C CA . SER A 1 88 ? 58.543 -15.199 -8.477 1.00 54.03 88 SER A CA 1
ATOM 717 C C . SER A 1 88 ? 57.174 -14.529 -8.287 1.00 54.03 88 SER A C 1
ATOM 719 O O . SER A 1 88 ? 57.002 -13.774 -7.332 1.00 54.03 88 SER A O 1
ATOM 721 N N . ALA A 1 89 ? 56.158 -14.821 -9.109 1.00 49.00 89 ALA A N 1
ATOM 722 C CA . ALA A 1 89 ? 54.892 -14.065 -9.107 1.00 49.00 89 ALA A CA 1
ATOM 723 C C . ALA A 1 89 ? 53.627 -14.878 -8.746 1.00 49.00 89 ALA A C 1
ATOM 725 O O . ALA A 1 89 ? 52.556 -14.674 -9.315 1.00 49.00 89 ALA A O 1
ATOM 726 N N . GLY A 1 90 ? 53.704 -15.771 -7.756 1.00 45.97 90 GLY A N 1
ATOM 727 C CA . GLY A 1 90 ? 52.575 -16.605 -7.306 1.00 45.97 90 GLY A CA 1
ATOM 728 C C . GLY A 1 90 ? 51.413 -15.892 -6.584 1.00 45.97 90 GLY A C 1
ATOM 729 O O . GLY A 1 90 ? 50.532 -16.573 -6.070 1.00 45.97 90 GLY A O 1
ATOM 730 N N . ALA A 1 91 ? 51.375 -14.556 -6.507 1.00 49.59 91 ALA A N 1
ATOM 731 C CA . ALA A 1 91 ? 50.422 -13.837 -5.644 1.00 49.59 91 ALA A CA 1
ATOM 732 C C . ALA A 1 91 ? 49.371 -12.969 -6.366 1.00 49.59 91 ALA A C 1
ATOM 734 O O . ALA A 1 91 ? 48.422 -12.529 -5.723 1.00 49.59 91 ALA A O 1
ATOM 735 N N . VAL A 1 92 ? 49.495 -12.704 -7.673 1.00 52.03 92 VAL A N 1
ATOM 736 C CA . VAL A 1 92 ? 48.708 -11.626 -8.325 1.00 52.03 92 VAL A CA 1
ATOM 737 C C . VAL A 1 92 ? 47.598 -12.137 -9.258 1.00 52.03 92 VAL A C 1
ATOM 739 O O . VAL A 1 92 ? 46.756 -11.366 -9.700 1.00 52.03 92 VAL A O 1
ATOM 742 N N . VAL A 1 93 ? 47.526 -13.442 -9.537 1.00 49.78 93 VAL A N 1
ATOM 743 C CA . VAL A 1 93 ? 46.625 -13.984 -10.579 1.00 49.78 93 VAL A CA 1
ATOM 744 C C . VAL A 1 93 ? 45.155 -14.096 -10.126 1.00 49.78 93 VAL A C 1
ATOM 746 O O . VAL A 1 93 ? 44.255 -14.167 -10.959 1.00 49.78 93 VAL A O 1
ATOM 749 N N . ASN A 1 94 ? 44.865 -14.017 -8.824 1.00 49.44 94 ASN A N 1
ATOM 750 C CA . ASN A 1 94 ? 43.494 -14.176 -8.317 1.00 49.44 94 ASN A CA 1
ATOM 751 C C . ASN A 1 94 ? 42.632 -12.900 -8.387 1.00 49.44 94 ASN A C 1
ATOM 753 O O . ASN A 1 94 ? 41.415 -12.997 -8.289 1.00 49.44 94 ASN A O 1
ATOM 757 N N . SER A 1 95 ? 43.210 -11.714 -8.602 1.00 51.66 95 SER A N 1
ATOM 758 C CA . SER A 1 95 ? 42.461 -10.444 -8.565 1.00 51.66 95 SER A CA 1
ATOM 759 C C . SER A 1 95 ? 41.708 -10.111 -9.861 1.00 51.66 95 SER A C 1
ATOM 761 O O . SER A 1 95 ? 40.777 -9.307 -9.845 1.00 51.66 95 SER A O 1
ATOM 763 N N . ALA A 1 96 ? 42.064 -10.737 -10.988 1.00 46.12 96 ALA A N 1
ATOM 764 C CA . ALA A 1 96 ? 41.413 -10.493 -12.279 1.00 46.12 96 ALA A CA 1
ATOM 765 C C . ALA A 1 96 ? 40.127 -11.319 -12.481 1.00 46.12 96 ALA A C 1
ATOM 767 O O . ALA A 1 96 ? 39.227 -10.892 -13.207 1.00 46.12 96 ALA A O 1
ATOM 768 N N . LEU A 1 97 ? 40.003 -12.474 -11.813 1.00 50.62 97 LEU A N 1
ATOM 769 C CA . LEU A 1 97 ? 38.797 -13.312 -11.867 1.00 50.62 97 LEU A CA 1
ATOM 770 C C . LEU A 1 97 ? 37.636 -12.731 -11.036 1.00 50.62 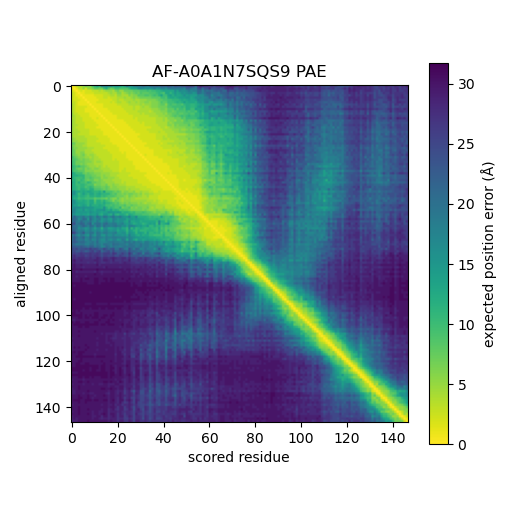97 LEU A C 1
ATOM 772 O O . LEU A 1 97 ? 36.472 -13.037 -11.291 1.00 50.62 97 LEU A O 1
ATOM 776 N N . ASP A 1 98 ? 37.943 -11.855 -10.077 1.00 50.56 98 ASP A N 1
ATOM 777 C CA . ASP A 1 98 ? 36.945 -11.173 -9.250 1.00 50.56 98 ASP A CA 1
ATOM 778 C C . ASP A 1 98 ? 36.318 -9.960 -9.963 1.00 50.56 98 ASP A C 1
ATOM 780 O O . ASP A 1 98 ? 35.167 -9.610 -9.701 1.00 50.56 98 ASP A O 1
ATOM 784 N N . ALA A 1 99 ? 37.019 -9.360 -10.933 1.00 49.19 99 ALA A N 1
ATOM 785 C CA . ALA A 1 99 ? 36.517 -8.216 -11.700 1.00 49.19 99 ALA A CA 1
ATOM 786 C C . ALA A 1 99 ? 35.473 -8.608 -12.765 1.00 49.19 99 ALA A C 1
ATOM 788 O O . ALA A 1 99 ? 34.553 -7.839 -13.044 1.00 49.19 99 ALA A O 1
ATOM 789 N N . SER A 1 100 ? 35.558 -9.815 -13.335 1.00 51.84 100 SER A N 1
ATOM 790 C CA . SER A 1 100 ? 34.584 -10.300 -14.327 1.00 51.84 100 SER A CA 1
ATOM 791 C C . SER A 1 100 ? 33.247 -10.718 -13.700 1.00 51.84 100 SER A C 1
ATOM 793 O O . SER A 1 100 ? 32.210 -10.632 -14.357 1.00 51.84 100 SER A O 1
ATOM 795 N N . LYS A 1 101 ? 33.225 -11.059 -12.404 1.00 47.03 101 LYS A N 1
ATOM 796 C CA . LYS A 1 101 ? 31.978 -11.228 -11.634 1.00 47.03 101 LYS A CA 1
ATOM 797 C C . LYS A 1 101 ? 31.234 -9.914 -11.382 1.00 47.03 101 LYS A C 1
ATOM 799 O O . LYS A 1 101 ? 30.027 -9.953 -11.160 1.00 47.03 101 LYS A O 1
ATOM 804 N N . ALA A 1 102 ? 31.907 -8.764 -11.453 1.00 45.47 102 ALA A N 1
ATOM 805 C CA . ALA A 1 102 ? 31.280 -7.463 -11.215 1.00 45.47 102 ALA A CA 1
ATOM 806 C C . ALA A 1 102 ? 30.411 -6.975 -12.392 1.00 45.47 102 ALA A C 1
ATOM 808 O O . ALA A 1 102 ? 29.498 -6.179 -12.190 1.00 45.47 102 ALA A O 1
ATOM 809 N N . TYR A 1 103 ? 30.637 -7.471 -13.615 1.00 45.00 103 TYR A N 1
ATOM 810 C CA . TYR A 1 103 ? 29.893 -7.021 -14.801 1.00 45.00 103 TYR A CA 1
ATOM 811 C C . TYR A 1 103 ? 28.529 -7.700 -14.996 1.00 45.00 103 TYR A C 1
ATOM 813 O O . TYR A 1 103 ? 27.671 -7.153 -15.683 1.00 45.00 103 TYR A O 1
ATOM 821 N N . LEU A 1 104 ? 28.278 -8.840 -14.344 1.00 46.88 104 LEU A N 1
ATOM 822 C CA . LEU A 1 104 ? 26.945 -9.461 -14.310 1.00 46.88 104 LEU A CA 1
ATOM 823 C C . LEU A 1 104 ? 26.017 -8.842 -13.245 1.00 46.88 104 LEU A C 1
ATOM 825 O O . LEU A 1 104 ? 24.873 -9.267 -13.124 1.00 46.88 104 LEU A O 1
ATOM 829 N N . ALA A 1 105 ? 26.480 -7.828 -12.502 1.00 42.97 105 ALA A N 1
ATOM 830 C CA . ALA A 1 105 ? 25.690 -7.095 -11.508 1.00 42.97 105 ALA A CA 1
ATOM 831 C C . ALA A 1 105 ? 25.062 -5.791 -12.049 1.00 42.97 105 ALA A C 1
ATOM 833 O O . ALA A 1 105 ? 24.410 -5.064 -11.307 1.00 42.97 105 ALA A O 1
ATOM 834 N N . ILE A 1 106 ? 25.204 -5.480 -13.344 1.00 43.69 106 ILE A N 1
ATOM 835 C CA . ILE A 1 106 ? 24.569 -4.303 -13.970 1.00 43.69 106 ILE A CA 1
ATOM 836 C C . ILE A 1 106 ? 23.189 -4.695 -14.531 1.00 43.69 106 ILE A C 1
ATOM 838 O O . ILE A 1 106 ? 22.880 -4.513 -15.704 1.00 43.69 106 ILE A O 1
ATOM 842 N N . SER A 1 107 ? 22.348 -5.281 -13.682 1.00 46.66 107 SER A N 1
ATOM 843 C CA . SER A 1 107 ? 20.886 -5.282 -13.850 1.00 46.66 107 SER A CA 1
ATOM 844 C C . SER A 1 107 ? 20.191 -4.566 -12.691 1.00 46.66 107 SER A C 1
ATOM 846 O O . SER A 1 107 ? 18.970 -4.644 -12.554 1.00 46.66 107 SER A O 1
ATOM 848 N N . ASP A 1 108 ? 20.956 -3.847 -11.867 1.00 48.50 108 ASP A N 1
ATOM 849 C CA . ASP A 1 108 ? 20.420 -2.990 -10.822 1.00 48.50 108 ASP A CA 1
ATOM 850 C C . ASP A 1 108 ? 19.862 -1.717 -11.454 1.00 48.50 108 ASP A C 1
ATOM 852 O O . ASP A 1 108 ? 20.517 -0.684 -11.600 1.00 48.50 108 ASP A O 1
ATOM 856 N N . PHE A 1 109 ? 18.597 -1.822 -11.853 1.00 48.34 109 PHE A N 1
ATOM 857 C CA . PHE A 1 109 ? 17.708 -0.683 -12.012 1.00 48.34 109 PHE A CA 1
ATOM 858 C C . PHE A 1 109 ? 17.887 0.231 -10.787 1.00 48.34 109 PHE A C 1
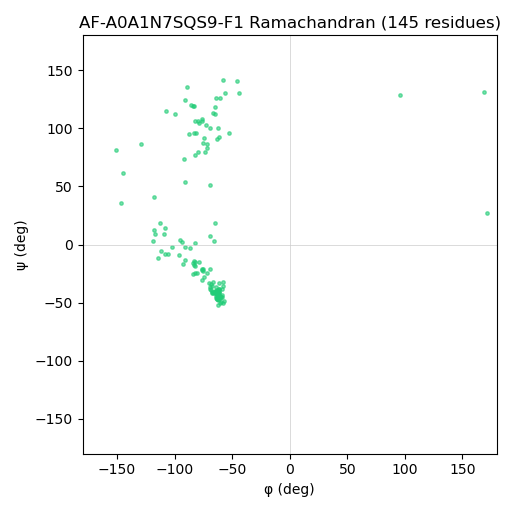ATOM 860 O O . PHE A 1 109 ? 17.833 -0.277 -9.661 1.00 48.34 109 PHE A O 1
ATOM 867 N N . PRO A 1 110 ? 18.092 1.549 -10.950 1.00 46.91 110 PRO A N 1
ATOM 868 C CA . PRO A 1 110 ? 18.193 2.446 -9.812 1.00 46.91 110 PRO A CA 1
ATOM 869 C C . PRO A 1 110 ? 16.861 2.416 -9.060 1.00 46.91 110 PRO A C 1
ATOM 871 O O . PRO A 1 110 ? 15.878 3.032 -9.469 1.00 46.91 110 PRO A O 1
ATOM 874 N N . GLN A 1 111 ? 16.817 1.655 -7.967 1.00 54.09 111 GLN A N 1
ATOM 875 C CA . GLN A 1 111 ? 15.708 1.683 -7.028 1.00 54.09 111 GLN A CA 1
ATOM 876 C C . GLN A 1 111 ? 15.642 3.115 -6.478 1.00 54.09 111 GLN A C 1
ATOM 878 O O . GLN A 1 111 ? 16.665 3.620 -5.990 1.00 54.09 111 GLN A O 1
ATOM 883 N N . PRO A 1 112 ? 14.489 3.807 -6.553 1.00 48.66 112 PRO A N 1
ATOM 884 C CA . PRO A 1 112 ? 14.338 5.072 -5.856 1.00 48.66 112 PRO A CA 1
ATOM 885 C C . PRO A 1 112 ? 14.629 4.818 -4.377 1.00 48.66 112 PRO A C 1
ATOM 887 O O . PRO A 1 112 ? 14.124 3.857 -3.797 1.00 48.66 112 PRO A O 1
ATOM 890 N N . LYS A 1 113 ? 15.489 5.646 -3.774 1.00 47.28 113 LYS A N 1
ATOM 891 C CA . LYS A 1 113 ? 15.833 5.553 -2.353 1.00 47.28 113 LYS A CA 1
ATOM 892 C C . LYS A 1 113 ? 14.563 5.780 -1.532 1.00 47.28 113 LYS A C 1
ATOM 894 O O . LYS A 1 113 ? 14.208 6.917 -1.235 1.00 47.28 113 LYS A O 1
ATOM 899 N N . ILE A 1 114 ? 13.869 4.701 -1.181 1.00 49.00 114 ILE A N 1
ATOM 900 C CA . ILE A 1 114 ? 12.831 4.726 -0.158 1.00 49.00 114 ILE A CA 1
ATOM 901 C C . ILE A 1 114 ? 13.590 4.809 1.159 1.00 49.00 114 ILE A C 1
ATOM 903 O O . ILE A 1 114 ? 14.061 3.819 1.712 1.00 49.00 114 ILE A O 1
ATOM 907 N N . GLU A 1 115 ? 13.815 6.039 1.602 1.00 46.12 115 GLU A N 1
ATOM 908 C CA . GLU A 1 115 ? 14.408 6.325 2.896 1.00 46.12 115 GLU A CA 1
ATOM 909 C C . GLU A 1 115 ? 13.359 5.988 3.965 1.00 46.12 115 GLU A C 1
ATOM 911 O O . GLU A 1 115 ? 12.593 6.838 4.424 1.00 46.12 115 GLU A O 1
ATOM 916 N N . ASP A 1 116 ? 13.277 4.704 4.320 1.00 44.00 116 ASP A N 1
ATOM 917 C CA . ASP A 1 116 ? 12.467 4.217 5.429 1.00 44.00 116 ASP A CA 1
ATOM 918 C C . ASP A 1 116 ? 13.003 4.836 6.725 1.00 44.00 116 ASP A C 1
ATOM 920 O O . ASP A 1 116 ? 13.878 4.299 7.408 1.00 44.00 116 ASP A O 1
ATOM 924 N N . ARG A 1 117 ? 12.450 5.995 7.106 1.00 47.25 117 ARG A N 1
ATOM 925 C CA . ARG A 1 117 ? 12.656 6.632 8.418 1.00 47.25 117 ARG A CA 1
ATOM 926 C C . ARG A 1 117 ? 11.994 5.832 9.541 1.00 47.25 117 ARG A C 1
ATOM 928 O O . ARG A 1 117 ? 11.216 6.371 10.332 1.00 47.25 117 ARG A O 1
ATOM 935 N N . ARG A 1 118 ? 12.262 4.532 9.629 1.00 49.19 118 ARG A N 1
ATOM 936 C CA . ARG A 1 118 ? 11.709 3.702 10.695 1.00 49.19 118 ARG A CA 1
ATOM 937 C C . ARG A 1 118 ? 12.615 2.579 11.174 1.00 49.19 118 ARG A C 1
ATOM 939 O O . ARG A 1 118 ? 12.099 1.568 11.605 1.00 49.19 118 ARG A O 1
ATOM 946 N N . CYS A 1 119 ? 13.928 2.790 11.215 1.00 42.41 119 CYS A N 1
ATOM 947 C CA . CYS A 1 119 ? 14.833 1.995 12.055 1.00 42.41 119 CYS A CA 1
ATOM 948 C C . CYS A 1 119 ? 16.049 2.842 12.464 1.00 42.41 119 CYS A C 1
ATOM 950 O O . CYS A 1 119 ? 17.112 2.750 11.861 1.00 42.41 119 CYS A O 1
ATOM 952 N N . ASN A 1 120 ? 15.908 3.685 13.493 1.00 44.59 120 ASN A N 1
ATOM 953 C CA . ASN A 1 120 ? 17.070 4.317 14.119 1.00 44.59 120 ASN A CA 1
ATOM 954 C C . ASN A 1 120 ? 17.717 3.296 15.070 1.00 44.59 120 ASN A C 1
ATOM 956 O O . ASN A 1 120 ? 17.155 2.945 16.110 1.00 44.59 120 ASN A O 1
ATOM 960 N N . ALA A 1 121 ? 18.861 2.759 14.654 1.00 41.72 121 ALA A N 1
ATOM 961 C CA . ALA A 1 121 ? 19.597 1.694 15.316 1.00 41.72 121 ALA A CA 1
ATOM 962 C C . ALA A 1 121 ? 20.301 2.193 16.588 1.00 41.72 121 ALA A C 1
ATOM 964 O O . ALA A 1 121 ? 21.503 2.434 16.588 1.00 41.72 121 ALA A O 1
ATOM 965 N N . LYS A 1 122 ? 19.561 2.323 17.691 1.00 43.84 122 LYS A N 1
ATOM 966 C CA . LYS A 1 122 ? 20.129 2.313 19.050 1.00 43.84 122 LYS A CA 1
ATOM 967 C C . LYS A 1 122 ? 19.174 1.635 20.035 1.00 43.84 122 LYS A C 1
ATOM 969 O O . LYS A 1 122 ? 18.687 2.283 20.948 1.00 43.84 122 LYS A O 1
ATOM 974 N N . ALA A 1 123 ? 18.880 0.352 19.816 1.00 41.03 123 ALA A N 1
ATOM 975 C CA . ALA A 1 123 ? 18.662 -0.656 20.864 1.00 41.03 123 ALA A CA 1
ATOM 976 C C . ALA A 1 123 ? 18.072 -1.946 20.269 1.00 41.03 123 ALA A C 1
ATOM 978 O O . ALA A 1 123 ? 17.039 -1.915 19.608 1.00 41.03 123 ALA A O 1
ATOM 979 N N . SER A 1 124 ? 18.681 -3.068 20.649 1.00 36.81 124 SER A N 1
ATOM 980 C CA . SER A 1 124 ? 18.167 -4.448 20.622 1.00 36.81 124 SER A CA 1
ATOM 981 C C . SER A 1 124 ? 18.501 -5.347 19.413 1.00 36.81 124 SER A C 1
ATOM 983 O O . SER A 1 124 ? 18.268 -4.974 18.263 1.00 36.81 124 SER A O 1
ATOM 985 N N . PRO A 1 125 ? 19.017 -6.569 19.676 1.00 42.00 125 PRO A N 1
ATOM 986 C CA . PRO A 1 125 ? 19.378 -7.555 18.664 1.00 42.00 125 PRO A CA 1
ATOM 987 C C . PRO A 1 125 ? 18.142 -8.354 18.235 1.00 42.00 125 PRO A C 1
ATOM 989 O O . PRO A 1 125 ? 17.512 -9.028 19.047 1.00 42.00 125 PRO A O 1
ATOM 992 N N . GLY A 1 126 ? 17.777 -8.289 16.954 1.00 45.53 126 GLY A N 1
ATOM 993 C CA . GLY A 1 126 ? 16.630 -9.055 16.459 1.00 45.53 126 GLY A CA 1
ATOM 994 C C . GLY A 1 126 ? 16.165 -8.749 15.038 1.00 45.53 126 GLY A C 1
ATOM 995 O O . GLY A 1 126 ? 14.990 -8.949 14.748 1.00 45.53 126 GLY A O 1
ATOM 996 N N . CYS A 1 127 ? 17.038 -8.280 14.144 1.00 38.41 127 CYS A N 1
ATOM 997 C CA . CYS A 1 127 ? 16.699 -8.130 12.726 1.00 38.41 127 CYS A CA 1
ATOM 998 C C . CYS A 1 127 ? 17.079 -9.400 11.956 1.00 38.41 127 CYS A C 1
ATOM 1000 O O . CYS A 1 127 ? 18.067 -9.437 11.233 1.00 38.41 127 CYS A O 1
ATOM 1002 N N . GLY A 1 128 ? 16.293 -10.461 12.147 1.00 38.31 128 GLY A N 1
ATOM 1003 C CA . GLY A 1 128 ? 16.233 -11.582 11.211 1.00 38.31 128 GLY A CA 1
ATOM 1004 C C . GLY A 1 128 ? 15.157 -11.301 10.166 1.00 38.31 128 GLY A C 1
ATOM 1005 O O . GLY A 1 128 ? 14.068 -10.847 10.525 1.00 38.31 128 GLY A O 1
ATOM 1006 N N . HIS A 1 129 ? 15.456 -11.560 8.891 1.00 45.00 129 HIS A N 1
ATOM 1007 C CA . HIS A 1 129 ? 14.505 -11.488 7.783 1.00 45.00 129 HIS A CA 1
ATOM 1008 C C . HIS A 1 129 ? 13.254 -12.325 8.084 1.00 45.00 129 HIS A C 1
ATOM 1010 O O . HIS A 1 129 ? 13.219 -13.534 7.868 1.00 45.00 129 HIS A O 1
ATOM 1016 N N . ARG A 1 130 ? 12.205 -11.678 8.594 1.00 44.03 130 ARG A N 1
ATOM 1017 C CA . ARG A 1 130 ? 10.858 -12.235 8.635 1.00 44.03 130 ARG A CA 1
ATOM 1018 C C . ARG A 1 130 ? 10.095 -11.635 7.469 1.00 44.03 130 ARG A C 1
ATOM 1020 O O . ARG A 1 130 ? 9.821 -10.438 7.455 1.00 44.03 130 ARG A O 1
ATOM 1027 N N . HIS A 1 131 ? 9.762 -12.486 6.502 1.00 43.09 131 HIS A N 1
ATOM 1028 C CA . HIS A 1 131 ? 8.723 -12.190 5.526 1.00 43.09 131 HIS A CA 1
ATOM 1029 C C . HIS A 1 131 ? 7.484 -11.626 6.246 1.00 43.09 131 HIS A C 1
ATOM 1031 O O . HIS A 1 131 ? 7.133 -12.105 7.331 1.00 43.09 131 HIS A O 1
ATOM 1037 N N . PRO A 1 132 ? 6.811 -10.617 5.674 1.00 43.28 132 PRO A N 1
ATOM 1038 C CA . PRO A 1 132 ? 5.663 -10.005 6.317 1.00 43.28 132 PRO A CA 1
ATOM 1039 C C . PRO A 1 132 ? 4.517 -11.025 6.449 1.00 43.28 132 PRO A C 1
ATOM 1041 O O . PRO A 1 132 ? 4.087 -11.656 5.483 1.00 43.28 132 PRO A O 1
ATOM 1044 N N . ALA A 1 133 ? 4.018 -11.186 7.678 1.00 49.31 133 ALA A N 1
ATOM 1045 C CA . ALA A 1 133 ? 3.108 -12.253 8.112 1.00 49.31 133 ALA A CA 1
ATOM 1046 C C . ALA A 1 133 ? 1.700 -12.244 7.470 1.00 49.31 133 ALA A C 1
ATOM 1048 O O . ALA A 1 133 ? 0.864 -13.082 7.808 1.00 49.31 133 ALA A O 1
ATOM 1049 N N . TRP A 1 134 ? 1.414 -11.336 6.534 1.00 47.59 134 TRP A N 1
ATOM 1050 C CA . TRP A 1 134 ? 0.144 -11.319 5.801 1.00 47.59 134 TRP A CA 1
ATOM 1051 C C . TRP A 1 134 ? 0.127 -12.275 4.596 1.00 47.59 134 TRP A C 1
ATOM 1053 O O . TRP A 1 134 ? -0.953 -12.625 4.125 1.00 47.59 134 TRP A O 1
ATOM 1063 N N . ILE A 1 135 ? 1.289 -12.764 4.137 1.00 44.72 135 ILE A N 1
ATOM 1064 C CA . ILE A 1 135 ? 1.379 -13.690 2.991 1.00 44.72 135 ILE A CA 1
ATOM 1065 C C . ILE A 1 135 ? 1.104 -15.154 3.392 1.00 44.72 135 ILE A C 1
ATOM 1067 O O . ILE A 1 135 ? 0.604 -15.928 2.582 1.00 44.72 135 ILE A O 1
ATOM 1071 N N . GLN A 1 136 ? 1.315 -15.548 4.653 1.00 43.88 136 GLN A N 1
ATOM 1072 C CA . GLN A 1 136 ? 1.134 -16.950 5.075 1.00 43.88 136 GLN A CA 1
ATOM 1073 C C . GLN A 1 136 ? -0.267 -17.312 5.596 1.00 43.88 136 GLN A C 1
ATOM 1075 O O . GLN A 1 136 ? -0.525 -18.480 5.868 1.00 43.88 136 GLN A O 1
ATOM 1080 N N . ARG A 1 137 ? -1.214 -16.366 5.687 1.00 45.31 137 ARG A N 1
ATOM 1081 C CA . ARG A 1 137 ? -2.584 -16.665 6.158 1.00 45.31 137 ARG A CA 1
ATOM 1082 C C . ARG A 1 137 ? -3.587 -16.977 5.035 1.00 45.31 137 ARG A C 1
ATOM 1084 O O . ARG A 1 137 ? -4.751 -17.208 5.323 1.00 45.31 137 ARG A O 1
ATOM 1091 N N . LYS A 1 138 ? -3.167 -17.008 3.762 1.00 41.84 138 LYS A N 1
ATOM 1092 C CA . LYS A 1 138 ? -4.079 -17.257 2.624 1.00 41.84 138 LYS A CA 1
ATOM 1093 C C . LYS A 1 138 ? -3.965 -18.642 1.979 1.00 41.84 138 LYS A C 1
ATOM 1095 O O . LYS A 1 138 ? -4.817 -18.992 1.175 1.00 41.84 138 LYS A O 1
ATOM 1100 N N . LEU A 1 139 ? -2.967 -19.441 2.361 1.00 40.66 139 LEU A N 1
ATOM 1101 C CA . LEU A 1 139 ? -2.765 -20.795 1.823 1.00 40.66 139 LEU A CA 1
ATOM 1102 C C . LEU A 1 139 ? -3.364 -21.914 2.690 1.00 40.66 139 LEU A C 1
ATOM 1104 O O . LEU A 1 139 ? -3.445 -23.043 2.229 1.00 40.66 139 LEU A O 1
ATOM 1108 N N . HIS A 1 140 ? -3.841 -21.612 3.902 1.00 41.59 140 HIS A N 1
ATOM 1109 C CA . HIS A 1 140 ? -4.429 -22.618 4.800 1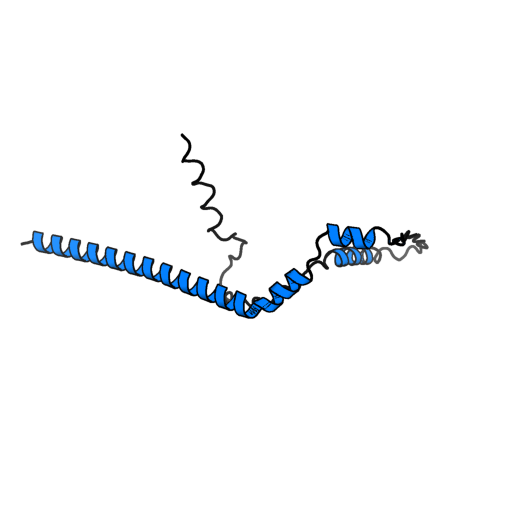.00 41.59 140 HIS A CA 1
ATOM 1110 C C . HIS A 1 140 ? -5.968 -22.620 4.851 1.00 41.59 140 HIS A C 1
ATOM 1112 O O . HIS A 1 140 ? -6.535 -23.466 5.532 1.00 41.59 140 HIS A O 1
ATOM 1118 N N . ASP A 1 141 ? -6.639 -21.706 4.136 1.00 43.66 141 ASP A N 1
ATOM 1119 C CA . ASP A 1 141 ? -8.108 -21.542 4.186 1.00 43.66 141 ASP A CA 1
ATOM 1120 C C . ASP A 1 141 ? -8.819 -21.940 2.872 1.00 43.66 141 ASP A C 1
ATOM 1122 O O . ASP A 1 141 ? -10.043 -21.979 2.797 1.00 43.66 141 ASP A O 1
ATOM 1126 N N . VAL A 1 142 ? -8.062 -22.277 1.818 1.00 47.69 142 VAL A N 1
ATOM 1127 C CA . VAL A 1 142 ? -8.622 -22.746 0.530 1.00 47.69 142 VAL A CA 1
ATOM 1128 C C . VAL A 1 142 ? -8.735 -24.278 0.473 1.00 47.69 142 VAL A C 1
ATOM 1130 O O . VAL A 1 142 ? -9.508 -24.802 -0.316 1.00 47.69 142 VAL A O 1
ATOM 1133 N N . SER A 1 143 ? -8.049 -25.012 1.359 1.00 41.78 143 SER A N 1
ATOM 1134 C CA . SER A 1 143 ? -8.086 -26.486 1.390 1.00 41.78 143 SER A CA 1
ATOM 1135 C C . SER A 1 143 ? -9.238 -27.085 2.217 1.00 41.78 143 SER A C 1
ATOM 1137 O O . SER A 1 143 ? -9.365 -28.304 2.252 1.00 41.78 143 SER A O 1
ATOM 1139 N N . SER A 1 144 ? -10.072 -26.273 2.878 1.00 48.12 144 SER A N 1
ATOM 1140 C CA . SER A 1 144 ? -11.151 -26.761 3.765 1.00 48.12 144 SER A CA 1
ATOM 1141 C C . SER A 1 144 ? -12.567 -26.479 3.242 1.00 48.12 144 SER A C 1
ATOM 1143 O O . SER A 1 144 ? -13.518 -26.480 4.019 1.00 48.12 144 SER A O 1
ATOM 1145 N N . ARG A 1 145 ? -12.729 -26.198 1.940 1.00 48.38 145 ARG A N 1
ATOM 1146 C CA . ARG A 1 145 ? -14.047 -25.979 1.304 1.00 48.38 145 ARG A CA 1
ATOM 1147 C C . ARG A 1 145 ? -14.426 -26.988 0.223 1.00 48.38 145 ARG A C 1
ATOM 1149 O O . ARG A 1 145 ? -15.457 -26.814 -0.414 1.00 48.38 145 ARG A O 1
ATOM 1156 N N . GLU A 1 146 ? -13.663 -28.061 0.075 1.00 45.47 146 GLU A N 1
ATOM 1157 C CA . GLU A 1 146 ? -14.066 -29.214 -0.728 1.00 45.47 146 GLU A CA 1
ATOM 1158 C C . GLU A 1 146 ? -13.891 -30.478 0.113 1.00 45.47 146 GLU A C 1
ATOM 1160 O O . GLU A 1 146 ? -12.807 -31.046 0.149 1.00 45.47 146 GLU A O 1
ATOM 1165 N N . PHE A 1 147 ? -14.924 -30.803 0.896 1.00 42.22 147 PHE A N 1
ATOM 1166 C CA . PHE A 1 147 ? -15.507 -32.129 1.160 1.00 42.22 147 PHE A CA 1
ATOM 1167 C C . PHE A 1 147 ? -16.628 -31.986 2.198 1.00 42.22 147 PHE A C 1
ATOM 1169 O O . PHE A 1 147 ? -16.409 -31.295 3.221 1.00 42.22 147 PHE A O 1
#

Mean predicted aligned error: 19.88 Å

Organism: NCBI:txid1247936

Solvent-accessible surface area (backbone atoms only — not comparable to full-atom values): 9856 Å² total; per-residue (Å²): 125,67,67,62,59,54,51,52,50,52,52,54,51,52,50,51,53,52,49,53,52,49,53,52,53,50,52,54,49,53,50,52,50,52,52,52,51,50,51,53,50,51,49,64,78,40,44,66,61,54,49,51,53,56,73,68,56,71,56,69,68,62,53,45,66,70,47,70,87,52,89,74,86,79,79,79,82,80,80,79,80,81,75,78,85,64,97,82,65,94,78,67,77,70,65,63,67,58,57,65,62,56,66,77,59,79,74,72,69,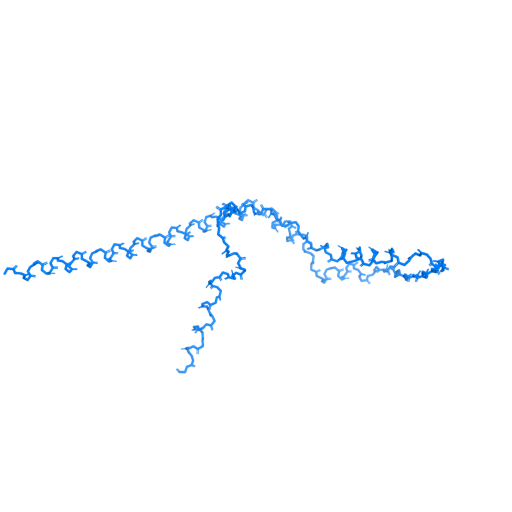86,70,77,84,76,78,73,91,78,73,85,91,82,80,84,93,76,90,67,95,67,78,70,77,77,70,72,69,66,75,76,68,70,75,77,77,78,130

Sequence (147 aa):
MNQLLSQLKTETTALQLAIDKYVAAAKDHFGKVADIDRLRIHVKDNIIYYMQAIWTYEPPDQRYFRLYDIDVPVFSHQTTVSVAADESAGAVVNSALDASKAYLAISDFPQPKIEDRRCNAKASPGCGHRHPAWIQRKLHDVSSREF

pLDDT: mean 71.01, std 23.14, range [36.81, 98.25]

Secondary structure (DSSP, 8-state):
-HHHHHHHHHHHHHHHHHHHHHHHHHHHHHHHHHHHHHHHHHHHHHHHHHHHHHHH---HHHHHHHHTTS----------------TT-TTSTTHHHHHHTTGGGTT---------------S-S-------TTSTTSSSSSTTS--

Foldseek 3Di:
DVPVVVVVVVVVVVVVVVVVVVVVVVVVVVVVVVVVVVVVVVCVVCVVVVVVVVVPDDDVVNVCVVCVPPDDDDDDPPPPPDDPDPPPPPPDVPPVVVVVVVVVPPPPDPDPPPPPPPDPPDDDDDPDDDDPPPVPPPPPPVVPPDD